Protein AF-A0A1Q7FYF7-F1 (afdb_monomer_lite)

Radius of gyration: 11.81 Å; chains: 1; bounding box: 26×21×32 Å

Structure (mmCIF, N/CA/C/O backbone):
data_AF-A0A1Q7FYF7-F1
#
_entry.id   AF-A0A1Q7FYF7-F1
#
loop_
_atom_site.group_PDB
_atom_site.id
_atom_site.type_symbol
_atom_site.label_atom_id
_atom_site.label_alt_id
_atom_site.label_comp_id
_atom_site.label_asym_id
_atom_site.label_entity_id
_atom_site.label_seq_id
_atom_site.pdbx_PDB_ins_code
_atom_site.Cartn_x
_atom_site.Cartn_y
_atom_site.Cartn_z
_atom_site.occupancy
_atom_site.B_iso_or_equiv
_atom_site.auth_seq_id
_atom_site.auth_comp_id
_atom_site.auth_asym_id
_atom_site.auth_atom_id
_atom_site.pdbx_PDB_model_num
ATOM 1 N N . MET A 1 1 ? -8.947 2.684 -0.691 1.00 92.81 1 MET A N 1
ATOM 2 C CA . MET A 1 1 ? -7.628 2.014 -0.610 1.00 92.81 1 MET A CA 1
ATOM 3 C C . MET A 1 1 ? -7.531 0.769 -1.495 1.00 92.81 1 MET A C 1
ATOM 5 O O . MET A 1 1 ? -6.658 0.754 -2.348 1.00 92.81 1 MET A O 1
ATOM 9 N N . ILE A 1 2 ? -8.435 -0.222 -1.408 1.00 95.62 2 ILE A N 1
ATOM 10 C CA . ILE A 1 2 ? -8.399 -1.433 -2.273 1.00 95.62 2 ILE A CA 1
ATOM 11 C C . ILE A 1 2 ? -8.279 -1.123 -3.774 1.00 95.62 2 ILE A C 1
ATOM 13 O O . ILE A 1 2 ? -7.469 -1.729 -4.469 1.00 95.62 2 ILE A O 1
ATOM 17 N N . GLN A 1 3 ? -9.029 -0.132 -4.263 1.00 96.00 3 GLN A N 1
ATOM 18 C CA . GLN A 1 3 ? -8.963 0.285 -5.667 1.00 96.00 3 GLN A CA 1
ATOM 19 C C . GLN A 1 3 ? -7.558 0.743 -6.095 1.00 96.00 3 GLN A C 1
ATOM 21 O O . GLN A 1 3 ? -7.179 0.509 -7.238 1.00 96.00 3 GLN A O 1
ATOM 26 N N . LEU A 1 4 ? -6.766 1.343 -5.197 1.00 96.62 4 LEU A N 1
ATOM 27 C CA . LEU A 1 4 ? -5.378 1.733 -5.480 1.00 96.62 4 LEU A CA 1
ATOM 28 C C . LEU A 1 4 ? -4.498 0.497 -5.699 1.00 96.62 4 LEU A C 1
ATOM 30 O O . LEU A 1 4 ? -3.712 0.462 -6.643 1.00 96.62 4 LEU A O 1
ATOM 34 N N . LEU A 1 5 ? -4.685 -0.547 -4.884 1.00 96.75 5 LEU A N 1
ATOM 35 C CA . LEU A 1 5 ? -3.976 -1.820 -5.040 1.00 96.75 5 LEU A CA 1
ATOM 36 C C . LEU A 1 5 ? -4.319 -2.484 -6.380 1.00 96.75 5 LEU A C 1
ATOM 38 O O . LEU A 1 5 ? -3.439 -3.020 -7.050 1.00 96.75 5 LEU A O 1
ATOM 42 N N . ASP A 1 6 ? -5.588 -2.425 -6.795 1.00 97.12 6 ASP A N 1
ATOM 43 C CA . ASP A 1 6 ? -6.023 -2.956 -8.091 1.00 97.12 6 ASP A CA 1
ATOM 44 C C . ASP A 1 6 ? -5.442 -2.169 -9.272 1.00 97.12 6 ASP A C 1
ATOM 46 O O . ASP A 1 6 ? -5.018 -2.779 -10.254 1.00 97.12 6 ASP A O 1
ATOM 50 N N . LEU A 1 7 ? -5.408 -0.836 -9.180 1.00 97.44 7 LEU A N 1
ATOM 51 C CA . LEU A 1 7 ? -4.792 0.029 -10.190 1.00 97.44 7 LEU A CA 1
ATOM 52 C C . LEU A 1 7 ? -3.299 -0.285 -10.337 1.00 97.44 7 LEU A C 1
ATOM 54 O O . LEU A 1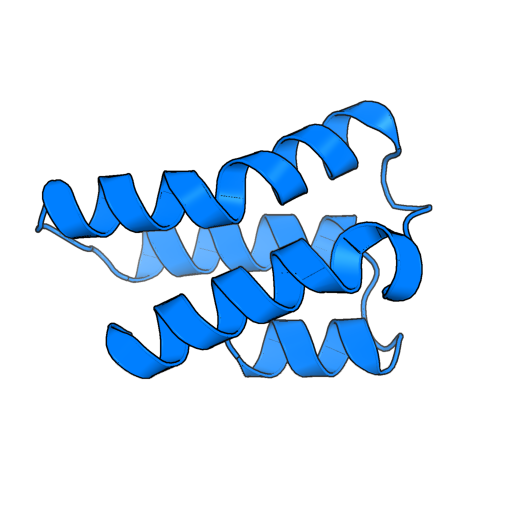 7 ? -2.824 -0.481 -11.453 1.00 97.44 7 LEU A O 1
ATOM 58 N N . TYR A 1 8 ? -2.572 -0.408 -9.224 1.00 97.00 8 TYR A N 1
ATOM 59 C CA . TYR A 1 8 ? -1.151 -0.751 -9.258 1.00 97.00 8 TYR A CA 1
ATOM 60 C C . TYR A 1 8 ? -0.912 -2.145 -9.847 1.00 97.00 8 TYR A C 1
ATOM 62 O O . TYR A 1 8 ? -0.071 -2.309 -10.727 1.00 97.00 8 TYR A O 1
ATOM 70 N N . ARG A 1 9 ? -1.710 -3.145 -9.445 1.00 96.06 9 ARG A N 1
ATOM 71 C CA . ARG A 1 9 ? -1.616 -4.513 -9.982 1.00 96.06 9 ARG A CA 1
ATOM 72 C C . ARG A 1 9 ? -1.815 -4.568 -11.500 1.00 96.06 9 ARG A C 1
ATOM 74 O O . ARG A 1 9 ? -1.200 -5.394 -12.166 1.00 96.06 9 ARG A O 1
ATOM 81 N N . ARG A 1 10 ? -2.679 -3.711 -12.052 1.00 96.69 10 ARG A N 1
ATOM 82 C CA . ARG A 1 10 ? -2.902 -3.600 -13.505 1.00 96.69 10 ARG A CA 1
ATOM 83 C C . ARG A 1 10 ? -1.843 -2.762 -14.229 1.00 96.69 10 ARG A C 1
ATOM 85 O O . ARG A 1 10 ? -1.823 -2.770 -15.454 1.00 96.69 10 ARG A O 1
ATOM 92 N N . GLY A 1 11 ? -0.970 -2.072 -13.495 1.00 95.12 11 GLY A N 1
ATOM 93 C CA . GLY A 1 11 ? -0.003 -1.127 -14.053 1.00 95.12 11 GLY A CA 1
ATOM 94 C C . GLY A 1 11 ? -0.610 0.228 -14.432 1.00 95.12 11 GLY A C 1
ATOM 95 O O . GLY A 1 11 ? 0.015 0.979 -15.174 1.00 95.12 11 GLY A O 1
ATOM 96 N N . ASP A 1 12 ? -1.810 0.550 -13.935 1.00 97.56 12 ASP A N 1
ATOM 97 C CA . ASP A 1 12 ? -2.505 1.817 -14.213 1.00 97.56 12 ASP A CA 1
ATOM 98 C C . ASP A 1 12 ? -1.890 2.999 -13.436 1.00 97.56 12 ASP A C 1
ATOM 100 O O . ASP A 1 12 ? -2.050 4.160 -13.818 1.00 97.56 12 ASP A O 1
ATOM 104 N N . ILE A 1 13 ? -1.204 2.712 -12.326 1.00 97.38 13 ILE A N 1
ATOM 105 C CA . ILE A 1 13 ? -0.444 3.679 -11.528 1.00 97.38 13 ILE A CA 1
ATOM 106 C C . ILE A 1 13 ? 0.933 3.110 -11.198 1.00 97.38 13 ILE A C 1
ATOM 108 O O . ILE A 1 13 ? 1.094 1.896 -11.075 1.00 97.38 13 ILE A O 1
ATOM 112 N N . ASP A 1 14 ? 1.920 3.989 -11.034 1.00 96.56 14 ASP A N 1
ATOM 113 C CA . ASP A 1 14 ? 3.243 3.591 -10.563 1.00 96.56 14 ASP A CA 1
ATOM 114 C C . ASP A 1 14 ? 3.281 3.381 -9.041 1.00 96.56 14 ASP A C 1
ATOM 116 O O . ASP A 1 14 ? 2.360 3.744 -8.300 1.00 96.56 14 ASP A O 1
ATOM 120 N N . PHE A 1 15 ? 4.373 2.776 -8.575 1.00 97.06 15 PHE A N 1
ATOM 121 C CA . PHE A 1 15 ? 4.542 2.424 -7.171 1.00 97.06 15 PHE A CA 1
ATOM 122 C C . PHE A 1 15 ? 4.620 3.640 -6.238 1.00 97.06 15 PHE A C 1
ATOM 124 O O . PHE A 1 15 ? 4.079 3.608 -5.134 1.00 97.06 15 PHE A O 1
ATOM 131 N N . SER A 1 16 ? 5.242 4.739 -6.675 1.00 95.81 16 SER A N 1
ATOM 132 C CA . SER A 1 16 ? 5.334 5.949 -5.850 1.00 95.81 16 SER A CA 1
ATOM 133 C C . SER A 1 16 ? 3.967 6.583 -5.644 1.00 95.81 16 SER A C 1
ATOM 135 O O . SER A 1 16 ? 3.654 7.006 -4.529 1.00 95.81 16 SER A O 1
ATOM 137 N N . ARG A 1 17 ? 3.151 6.622 -6.703 1.00 96.69 17 ARG A N 1
ATOM 138 C CA . ARG A 1 17 ? 1.768 7.083 -6.625 1.00 96.69 17 ARG A CA 1
ATOM 139 C C . ARG A 1 17 ? 0.948 6.202 -5.694 1.00 96.69 17 ARG A C 1
ATOM 141 O O . ARG A 1 17 ? 0.249 6.737 -4.845 1.00 96.69 17 ARG A O 1
ATOM 148 N N . LEU A 1 18 ? 1.070 4.878 -5.805 1.00 97.25 18 LEU A N 1
ATOM 149 C CA . LEU A 1 18 ? 0.381 3.959 -4.901 1.00 97.25 18 LEU A CA 1
ATOM 150 C C . LEU A 1 18 ? 0.682 4.277 -3.427 1.00 97.25 18 LEU A C 1
ATOM 152 O O . LEU A 1 18 ? -0.244 4.437 -2.637 1.00 97.25 18 LEU A O 1
ATOM 156 N N . VAL A 1 19 ? 1.962 4.344 -3.054 1.00 96.75 19 VAL A N 1
ATOM 157 C CA . VAL A 1 19 ? 2.361 4.541 -1.651 1.00 96.75 19 VAL A CA 1
ATOM 158 C C . VAL A 1 19 ? 1.891 5.898 -1.127 1.00 96.75 19 VAL A C 1
ATOM 160 O O . VAL A 1 19 ? 1.363 5.953 -0.020 1.00 96.75 19 VAL A O 1
ATOM 163 N N . GLY A 1 20 ? 2.031 6.965 -1.922 1.00 95.25 20 GLY A N 1
ATOM 164 C CA . GLY A 1 20 ? 1.569 8.301 -1.534 1.00 95.25 20 GLY A CA 1
ATOM 165 C C . GLY A 1 20 ? 0.046 8.396 -1.393 1.00 95.25 20 GLY A C 1
ATOM 166 O O . GLY A 1 20 ? -0.447 8.964 -0.422 1.00 95.25 20 GLY A O 1
ATOM 167 N N . ASP A 1 21 ? -0.709 7.789 -2.312 1.00 96.19 21 ASP A N 1
ATOM 168 C CA . ASP A 1 21 ? -2.176 7.788 -2.254 1.00 96.19 21 ASP A CA 1
ATOM 169 C C . ASP A 1 21 ? -2.696 6.937 -1.072 1.00 96.19 21 ASP A C 1
ATOM 171 O O . ASP A 1 21 ? -3.750 7.236 -0.509 1.00 96.19 21 ASP A O 1
ATOM 175 N N . LEU A 1 22 ? -1.970 5.885 -0.667 1.00 94.88 22 LEU A N 1
ATOM 176 C CA . LEU A 1 22 ? -2.287 5.092 0.529 1.00 94.88 22 LEU A CA 1
ATOM 177 C C . LEU A 1 22 ? -2.025 5.859 1.830 1.00 94.88 22 LEU A C 1
ATOM 179 O O . LEU A 1 22 ? -2.838 5.772 2.746 1.00 94.88 22 LEU A O 1
ATOM 183 N N . GLU A 1 23 ? -0.923 6.603 1.905 1.00 92.00 23 GLU A N 1
ATOM 184 C CA . GLU A 1 23 ? -0.594 7.465 3.048 1.00 92.00 23 GLU A CA 1
ATOM 185 C C . GLU A 1 23 ? -1.664 8.547 3.238 1.00 92.00 23 GLU A C 1
ATOM 187 O O . GLU A 1 23 ? -2.280 8.635 4.297 1.00 92.00 23 GLU A O 1
ATOM 192 N N . GLY A 1 24 ? -2.002 9.270 2.165 1.00 91.88 24 GLY A N 1
ATOM 193 C CA . GLY A 1 24 ? -3.063 10.276 2.214 1.00 91.88 24 GLY A CA 1
ATOM 194 C C . GLY A 1 24 ? -4.439 9.691 2.553 1.00 91.88 24 GLY A C 1
ATOM 195 O O . GLY A 1 24 ? -5.253 10.355 3.194 1.00 91.88 24 GLY A O 1
ATOM 196 N N . ALA A 1 25 ? -4.716 8.443 2.159 1.00 91.12 25 ALA A N 1
ATOM 197 C CA . ALA A 1 25 ? -5.956 7.765 2.529 1.00 91.12 25 ALA A CA 1
ATOM 198 C C . ALA A 1 25 ? -6.016 7.402 4.021 1.00 91.12 25 ALA A C 1
ATOM 200 O O . ALA A 1 25 ? -7.105 7.445 4.591 1.00 91.12 25 ALA A O 1
ATOM 201 N N . LEU A 1 26 ? -4.883 7.059 4.644 1.00 88.12 26 LEU A N 1
ATOM 202 C CA . LEU A 1 26 ? -4.806 6.849 6.089 1.00 88.12 26 LEU A CA 1
ATOM 203 C C . LEU A 1 26 ? -5.056 8.160 6.838 1.00 88.12 26 LEU A C 1
ATOM 205 O O . LEU A 1 26 ? -5.891 8.192 7.740 1.00 88.12 26 LEU A O 1
ATOM 209 N N . ASP A 1 27 ? -4.379 9.234 6.431 1.00 86.88 27 ASP A N 1
ATOM 210 C CA . ASP A 1 27 ? -4.528 10.555 7.048 1.00 86.88 27 ASP A CA 1
ATOM 211 C C . ASP A 1 27 ? -5.982 11.045 6.974 1.00 86.88 27 ASP A C 1
ATOM 213 O O . ASP A 1 27 ? -6.528 11.567 7.946 1.00 86.88 27 ASP A O 1
ATOM 217 N N . ALA A 1 28 ? -6.642 10.819 5.834 1.00 88.00 28 ALA A N 1
ATOM 218 C CA . ALA A 1 28 ? -8.040 11.182 5.627 1.00 88.00 28 ALA A CA 1
ATOM 219 C C . ALA A 1 28 ? -9.039 10.287 6.381 1.00 88.00 28 ALA A C 1
ATOM 221 O O . ALA A 1 28 ? -10.192 10.681 6.549 1.00 88.00 28 ALA A O 1
ATOM 222 N N . ALA A 1 29 ? -8.637 9.087 6.810 1.00 83.69 29 ALA A N 1
ATOM 223 C CA . ALA A 1 29 ? -9.516 8.167 7.529 1.00 83.69 29 ALA A CA 1
ATOM 224 C C . ALA A 1 29 ? -9.733 8.565 9.002 1.00 83.69 29 ALA A C 1
ATOM 226 O O . ALA A 1 29 ? -10.542 7.928 9.673 1.00 83.69 29 ALA A O 1
ATOM 227 N N . GLU A 1 30 ? -9.030 9.595 9.500 1.00 81.75 30 GLU A N 1
ATOM 228 C CA . GLU A 1 30 ? -9.151 10.136 10.866 1.00 81.75 30 GLU A CA 1
ATOM 229 C C . GLU A 1 30 ? -9.171 9.043 11.958 1.00 81.75 30 GLU A C 1
ATOM 231 O O . GLU A 1 30 ? -9.878 9.146 12.964 1.00 81.75 30 GLU A O 1
ATOM 236 N N . LEU A 1 31 ? -8.406 7.961 11.759 1.00 80.94 31 LEU A N 1
ATOM 237 C CA . LEU A 1 31 ? -8.425 6.805 12.653 1.00 80.94 31 LEU A CA 1
ATOM 238 C C . LEU A 1 31 ? -7.907 7.196 14.044 1.00 80.94 31 LEU A C 1
ATOM 240 O O . LEU A 1 31 ? -6.739 7.542 14.214 1.00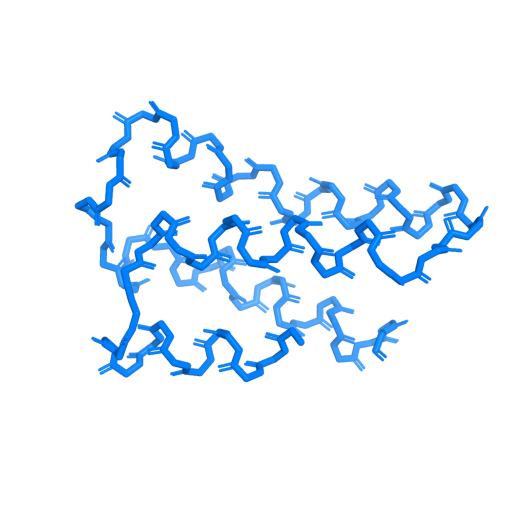 80.94 31 LEU A O 1
ATOM 244 N N . GLN A 1 32 ? -8.779 7.106 15.052 1.00 76.31 32 GLN A N 1
ATOM 245 C CA . GLN A 1 32 ? -8.447 7.441 16.445 1.00 76.31 32 GLN A CA 1
ATOM 246 C C . GLN A 1 32 ? -7.902 6.247 17.242 1.00 76.31 32 GLN A C 1
ATOM 248 O O . GLN A 1 32 ? -7.311 6.431 18.307 1.00 76.31 32 GLN A O 1
ATOM 253 N N . GLU A 1 33 ? -8.088 5.019 16.749 1.00 83.38 33 GLU A N 1
ATOM 254 C CA . GLU A 1 33 ? -7.619 3.811 17.428 1.00 83.38 33 GLU A CA 1
ATOM 255 C C . GLU A 1 33 ? -6.118 3.592 17.207 1.00 83.38 33 GLU A C 1
ATOM 257 O O . GLU A 1 33 ? -5.675 3.169 16.137 1.00 83.38 33 GLU A O 1
ATOM 262 N N . SER A 1 34 ? -5.323 3.842 18.251 1.00 84.62 34 SER A N 1
ATOM 263 C CA . SER A 1 34 ? -3.859 3.749 18.195 1.00 84.62 34 SER A CA 1
ATOM 264 C C . SER A 1 34 ? -3.349 2.364 17.796 1.00 84.62 34 SER A C 1
ATOM 266 O O . SER A 1 34 ? -2.320 2.256 17.129 1.00 84.62 34 SER A O 1
ATOM 268 N N . ASP A 1 35 ? -4.064 1.303 18.177 1.00 90.69 35 ASP A N 1
ATOM 269 C CA . ASP A 1 35 ? -3.690 -0.067 17.823 1.00 90.69 35 ASP A CA 1
ATOM 270 C C . ASP A 1 35 ? -3.944 -0.368 16.345 1.00 90.69 35 ASP A C 1
ATOM 272 O O . ASP A 1 35 ? -3.135 -1.056 15.720 1.00 90.69 35 ASP A O 1
ATOM 276 N N . LEU A 1 36 ? -5.011 0.185 15.763 1.00 91.00 36 LEU A N 1
ATOM 277 C CA . LEU A 1 36 ? -5.315 0.024 14.344 1.00 91.00 36 LEU A CA 1
ATOM 278 C C . LEU A 1 36 ? -4.300 0.777 13.477 1.00 91.00 36 LEU A C 1
ATOM 280 O O . LEU A 1 36 ? -3.761 0.220 12.521 1.00 91.00 36 LEU A O 1
ATOM 284 N N . VAL A 1 37 ? -3.961 2.008 13.868 1.00 90.69 37 VAL A N 1
ATOM 285 C CA . VAL A 1 37 ? -2.907 2.805 13.221 1.00 90.69 37 VAL A CA 1
ATOM 286 C C . VAL A 1 37 ? -1.561 2.082 13.295 1.00 90.69 37 VAL A C 1
ATOM 288 O O . VAL A 1 37 ? -0.840 1.981 12.303 1.00 90.69 37 VAL A O 1
ATOM 291 N N . ARG A 1 38 ? -1.223 1.501 14.453 1.00 92.00 38 ARG A N 1
ATOM 292 C CA . ARG A 1 38 ? 0.006 0.716 14.607 1.00 92.00 38 ARG A CA 1
ATOM 293 C C . ARG A 1 38 ? 0.040 -0.496 13.673 1.00 92.00 38 ARG A C 1
ATOM 295 O O . ARG A 1 38 ? 1.089 -0.762 13.089 1.00 92.00 38 ARG A O 1
ATOM 302 N N . GLN A 1 39 ? -1.065 -1.229 13.544 1.00 93.38 39 GLN A N 1
ATOM 303 C CA . GLN A 1 39 ? -1.151 -2.392 12.654 1.00 93.38 39 GLN A CA 1
ATOM 304 C C . GLN A 1 39 ? -1.057 -1.990 11.180 1.00 93.38 39 GLN A C 1
ATOM 306 O O . GLN A 1 39 ? -0.331 -2.635 10.427 1.00 93.38 39 GLN A O 1
ATOM 311 N N . TRP A 1 40 ? -1.678 -0.873 10.788 1.00 93.50 40 TRP A N 1
ATOM 312 C CA . TRP A 1 40 ? -1.500 -0.307 9.451 1.00 93.50 40 TRP A CA 1
ATOM 313 C C . TRP A 1 40 ? -0.019 -0.074 9.136 1.00 93.50 40 TRP A C 1
ATOM 315 O O . TRP A 1 40 ? 0.491 -0.556 8.122 1.00 93.50 40 TRP A O 1
ATOM 325 N N . TYR A 1 41 ? 0.711 0.601 10.030 1.00 92.56 41 TYR A N 1
ATOM 326 C CA . TYR A 1 41 ? 2.131 0.865 9.804 1.00 92.56 41 TYR A CA 1
ATOM 327 C C . TYR A 1 41 ? 2.966 -0.420 9.705 1.00 92.56 41 TYR A C 1
ATOM 329 O O . TYR A 1 41 ? 3.968 -0.419 8.995 1.00 92.56 41 TYR A O 1
ATOM 337 N N . GLN A 1 42 ? 2.567 -1.538 10.323 1.00 95.38 42 GLN A N 1
ATOM 338 C CA . GLN A 1 42 ? 3.287 -2.813 10.168 1.00 95.38 42 GLN A CA 1
ATOM 339 C C . GLN A 1 42 ? 3.238 -3.354 8.735 1.00 95.38 42 GLN A C 1
ATOM 341 O O . GLN A 1 42 ? 4.240 -3.886 8.257 1.00 95.38 42 GLN A O 1
ATOM 346 N N . VAL A 1 43 ? 2.100 -3.210 8.052 1.00 95.44 43 VAL A N 1
ATOM 347 C CA . VAL A 1 43 ? 1.921 -3.699 6.674 1.00 95.44 43 VAL A CA 1
ATOM 348 C C . VAL A 1 43 ? 2.296 -2.658 5.618 1.00 95.44 43 VAL A C 1
ATOM 350 O O . VAL A 1 43 ? 2.706 -3.026 4.520 1.00 95.44 43 VAL A O 1
ATOM 353 N N . TRP A 1 44 ? 2.227 -1.366 5.944 1.00 95.25 44 TRP A N 1
ATOM 354 C CA . TRP A 1 44 ? 2.554 -0.279 5.019 1.00 95.25 44 TRP A CA 1
ATOM 355 C C . TRP A 1 44 ? 4.048 0.090 4.994 1.00 95.25 44 TRP A C 1
ATOM 357 O O . TRP A 1 44 ? 4.597 0.299 3.913 1.00 95.25 44 TRP A O 1
ATOM 367 N N . THR A 1 45 ? 4.743 0.107 6.143 1.00 95.31 45 THR A N 1
ATOM 368 C CA . THR A 1 45 ? 6.165 0.527 6.234 1.00 95.31 45 THR A CA 1
ATOM 369 C C . THR A 1 45 ? 7.091 -0.193 5.238 1.00 95.31 45 THR A C 1
ATOM 371 O O . THR A 1 45 ? 7.953 0.459 4.647 1.00 95.31 45 THR A O 1
ATOM 374 N N . PRO A 1 46 ? 6.951 -1.509 4.969 1.00 96.69 46 PRO A N 1
ATOM 375 C CA . PRO A 1 46 ? 7.774 -2.171 3.954 1.00 96.69 46 PRO A CA 1
ATOM 376 C C . PRO A 1 46 ? 7.638 -1.562 2.548 1.00 96.69 46 PRO A C 1
ATOM 378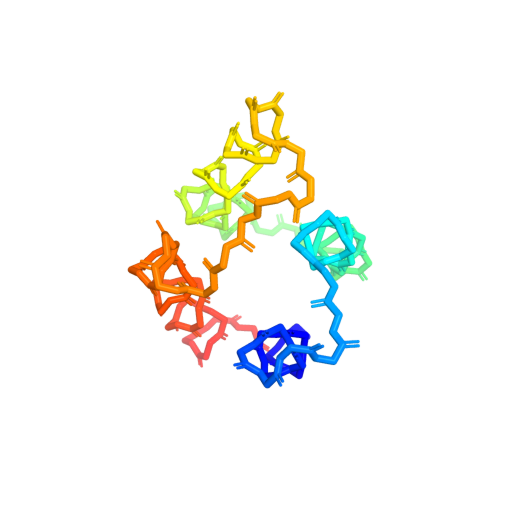 O O . PRO A 1 46 ? 8.627 -1.474 1.813 1.00 96.69 46 PRO A O 1
ATOM 381 N N . LEU A 1 47 ? 6.438 -1.107 2.175 1.00 96.56 47 LEU A N 1
ATOM 382 C CA . LEU A 1 47 ? 6.185 -0.455 0.888 1.00 96.56 47 LEU A CA 1
ATOM 383 C C . LEU A 1 47 ? 6.849 0.926 0.838 1.00 96.56 47 LEU A C 1
ATOM 385 O O . LEU A 1 47 ? 7.484 1.273 -0.159 1.00 96.56 47 LEU A O 1
ATOM 389 N N . GLU A 1 48 ? 6.766 1.683 1.931 1.00 96.38 48 GLU A N 1
ATOM 390 C CA . GLU A 1 48 ? 7.415 2.989 2.067 1.00 96.38 48 GLU A CA 1
ATOM 391 C C . GLU A 1 48 ? 8.947 2.887 1.976 1.00 96.38 48 GLU A C 1
ATOM 393 O O . GLU A 1 48 ? 9.588 3.634 1.227 1.00 96.38 48 GLU A O 1
ATOM 398 N N . ILE A 1 49 ? 9.544 1.915 2.673 1.00 96.06 49 ILE A N 1
ATOM 399 C CA . ILE A 1 49 ? 10.982 1.633 2.588 1.00 96.06 49 ILE A CA 1
ATOM 400 C C . ILE A 1 49 ? 11.357 1.276 1.150 1.00 96.06 49 ILE A C 1
ATOM 402 O O . ILE A 1 49 ? 12.326 1.811 0.608 1.00 96.06 49 ILE A O 1
ATOM 406 N N . THR A 1 50 ? 10.575 0.408 0.50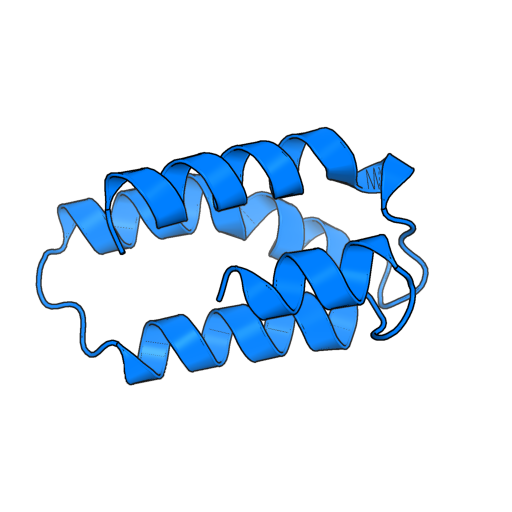4 1.00 96.81 50 THR A N 1
ATOM 407 C CA . THR A 1 50 ? 10.828 0.004 -0.884 1.00 96.81 50 THR A CA 1
ATOM 408 C C . THR A 1 50 ? 10.802 1.209 -1.819 1.00 96.81 50 THR A C 1
ATOM 410 O O . THR A 1 50 ? 11.701 1.356 -2.647 1.00 96.81 50 THR A O 1
ATOM 413 N N . ARG A 1 51 ? 9.837 2.120 -1.646 1.00 95.69 51 ARG A N 1
ATOM 414 C CA . ARG A 1 51 ? 9.741 3.357 -2.431 1.00 95.69 51 ARG A CA 1
ATOM 415 C C . ARG A 1 51 ? 10.949 4.252 -2.185 1.00 95.69 51 ARG A C 1
ATOM 417 O O . ARG A 1 51 ? 11.497 4.801 -3.133 1.00 95.69 51 ARG A O 1
ATOM 424 N N . SER A 1 52 ? 11.392 4.375 -0.937 1.00 94.94 52 SER A N 1
ATOM 425 C CA . SER A 1 52 ? 12.551 5.199 -0.573 1.00 94.94 52 SER A CA 1
ATOM 426 C C . SER A 1 52 ? 13.859 4.683 -1.181 1.00 94.94 52 SER A C 1
ATOM 428 O O . SER A 1 52 ? 14.739 5.473 -1.510 1.00 94.94 52 SER A O 1
ATOM 430 N N . VAL A 1 53 ? 13.987 3.364 -1.358 1.00 95.19 53 VAL A N 1
ATOM 431 C CA . VAL A 1 53 ? 15.194 2.729 -1.912 1.00 95.19 53 VAL A CA 1
ATOM 432 C C . VAL A 1 53 ? 15.162 2.643 -3.440 1.00 95.19 53 VAL A C 1
ATOM 434 O O . VAL A 1 53 ? 16.182 2.874 -4.087 1.00 95.19 53 VAL A O 1
ATOM 437 N N . ARG A 1 54 ? 14.015 2.279 -4.025 1.00 94.25 54 ARG A N 1
ATOM 438 C CA . ARG A 1 54 ? 13.881 1.950 -5.457 1.00 94.25 54 ARG A CA 1
ATOM 439 C C . ARG A 1 54 ? 13.119 2.999 -6.272 1.00 94.25 54 ARG A C 1
ATOM 441 O O . ARG A 1 54 ? 13.088 2.915 -7.498 1.00 94.25 54 ARG A O 1
ATOM 448 N N . GLY A 1 55 ? 12.508 3.988 -5.626 1.00 91.19 55 GLY A N 1
ATOM 449 C CA . GLY A 1 55 ? 11.645 4.963 -6.288 1.00 91.19 55 GLY A CA 1
ATOM 450 C C . GLY A 1 55 ? 10.425 4.300 -6.932 1.00 91.19 55 GLY A C 1
ATOM 451 O O . GLY A 1 55 ? 9.819 3.395 -6.361 1.00 91.19 55 GLY A O 1
ATOM 452 N N . SER A 1 56 ? 10.070 4.750 -8.139 1.00 90.31 56 SER A N 1
ATOM 453 C CA . SER A 1 56 ? 8.917 4.232 -8.891 1.00 90.31 56 SER A CA 1
ATOM 454 C C . SER A 1 56 ? 9.200 2.964 -9.709 1.00 90.31 56 SER A C 1
ATOM 456 O O . SER A 1 56 ? 8.257 2.402 -10.259 1.00 90.31 56 SER A O 1
ATOM 458 N N . ASP A 1 57 ? 10.455 2.503 -9.813 1.00 90.81 57 ASP A N 1
ATOM 459 C CA . ASP A 1 57 ? 10.834 1.319 -10.613 1.00 90.81 57 ASP A CA 1
ATOM 460 C C . ASP A 1 57 ? 10.659 0.009 -9.821 1.00 90.81 57 ASP A C 1
ATOM 462 O O . ASP A 1 57 ? 11.590 -0.760 -9.551 1.00 90.81 57 ASP A O 1
ATOM 466 N N . VAL A 1 58 ? 9.425 -0.202 -9.368 1.00 95.06 58 VAL A N 1
ATOM 467 C CA . VAL A 1 58 ? 8.999 -1.360 -8.581 1.00 95.06 58 VAL A CA 1
ATOM 468 C C . VAL A 1 58 ? 7.775 -1.946 -9.260 1.00 95.06 58 VAL A C 1
ATOM 470 O O . VAL A 1 58 ? 6.759 -1.264 -9.433 1.00 95.06 58 VAL A O 1
ATOM 473 N N . ARG A 1 59 ? 7.867 -3.210 -9.667 1.00 93.25 59 ARG A N 1
ATOM 474 C CA . ARG A 1 59 ? 6.767 -3.944 -10.299 1.00 93.25 59 ARG A CA 1
ATOM 475 C C . ARG A 1 59 ? 5.958 -4.666 -9.238 1.00 93.25 59 ARG A C 1
ATOM 477 O O . ARG A 1 59 ? 6.477 -4.977 -8.174 1.00 93.25 59 ARG A O 1
ATOM 484 N N . TYR A 1 60 ? 4.712 -5.003 -9.561 1.00 92.94 60 TYR A N 1
ATOM 485 C CA . TYR A 1 60 ? 3.844 -5.725 -8.632 1.00 92.94 60 TYR A CA 1
ATOM 486 C C . TYR A 1 60 ? 4.517 -6.982 -8.058 1.00 92.94 60 TYR A C 1
ATOM 488 O O . TYR A 1 60 ? 4.505 -7.168 -6.848 1.00 92.94 60 TYR A O 1
ATOM 496 N N . ASP A 1 61 ? 5.190 -7.776 -8.894 1.00 95.56 61 ASP A N 1
ATOM 497 C CA . ASP A 1 61 ? 5.870 -9.005 -8.461 1.00 95.56 61 ASP A CA 1
ATOM 498 C C . ASP A 1 61 ? 6.999 -8.766 -7.440 1.00 95.56 61 ASP A C 1
ATOM 500 O O . ASP A 1 61 ? 7.306 -9.661 -6.657 1.00 95.56 61 ASP A O 1
ATOM 504 N N . ASP A 1 62 ? 7.598 -7.568 -7.408 1.00 94.75 62 ASP A N 1
ATOM 505 C CA . ASP A 1 62 ? 8.633 -7.207 -6.429 1.00 94.75 62 ASP A CA 1
ATOM 506 C C . ASP A 1 62 ? 8.071 -7.051 -5.006 1.00 94.75 62 ASP A C 1
ATOM 508 O O . ASP A 1 62 ? 8.809 -7.200 -4.035 1.00 94.75 62 ASP A O 1
ATOM 512 N N . VAL A 1 63 ? 6.785 -6.706 -4.891 1.00 96.50 63 VAL A N 1
ATOM 513 C CA . VAL A 1 63 ? 6.116 -6.313 -3.637 1.00 96.50 63 VAL A CA 1
ATOM 514 C C . VAL A 1 63 ? 4.789 -7.044 -3.426 1.00 96.50 63 VAL A C 1
ATOM 516 O O . VAL A 1 63 ? 3.966 -6.631 -2.610 1.00 96.50 63 VAL A O 1
ATOM 519 N N . ALA A 1 64 ? 4.536 -8.120 -4.177 1.00 96.62 64 ALA A N 1
ATOM 520 C CA . ALA A 1 64 ? 3.239 -8.794 -4.201 1.00 96.62 64 ALA A CA 1
ATOM 521 C C . ALA A 1 64 ? 2.812 -9.251 -2.800 1.00 96.62 64 ALA A C 1
ATOM 523 O O . ALA A 1 64 ? 1.662 -9.075 -2.410 1.00 96.62 64 ALA A O 1
ATOM 524 N N . ARG A 1 65 ? 3.766 -9.749 -2.005 1.00 96.69 65 ARG A N 1
ATOM 525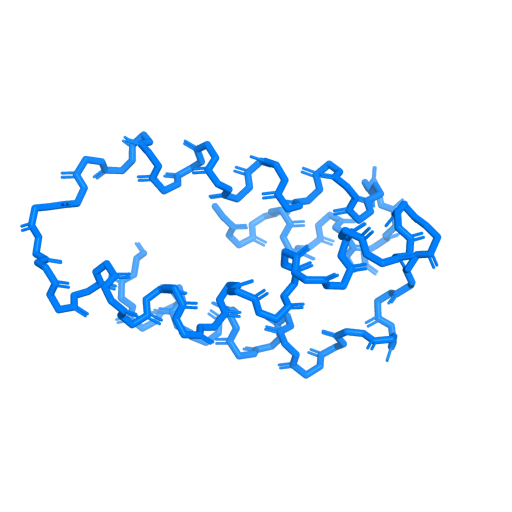 C CA . ARG A 1 65 ? 3.528 -10.193 -0.628 1.00 96.69 65 ARG A CA 1
ATOM 526 C C . ARG A 1 65 ? 3.067 -9.048 0.274 1.00 96.69 65 ARG A C 1
ATOM 528 O O . ARG A 1 65 ? 2.137 -9.221 1.055 1.00 96.69 65 ARG A O 1
ATOM 535 N N . GLU A 1 66 ? 3.719 -7.896 0.187 1.00 96.94 66 GLU A N 1
ATOM 536 C CA . GLU A 1 66 ? 3.398 -6.705 0.971 1.00 96.94 66 GLU A CA 1
ATOM 537 C C . GLU A 1 66 ? 2.046 -6.116 0.540 1.00 96.94 66 GLU A C 1
ATOM 539 O O . GLU A 1 66 ? 1.240 -5.731 1.386 1.00 96.94 66 GLU A O 1
ATOM 544 N N . ILE A 1 67 ? 1.755 -6.117 -0.766 1.00 96.56 67 ILE A N 1
ATOM 545 C CA . ILE A 1 67 ? 0.458 -5.688 -1.304 1.00 96.56 67 ILE A CA 1
ATOM 546 C C . ILE A 1 67 ? -0.674 -6.609 -0.845 1.00 96.56 67 ILE A C 1
ATOM 548 O O . ILE A 1 67 ? -1.740 -6.119 -0.471 1.00 96.56 67 ILE A O 1
ATOM 552 N N . ASP A 1 68 ? -0.460 -7.923 -0.846 1.00 96.69 68 ASP A N 1
ATOM 553 C CA . ASP A 1 68 ? -1.464 -8.891 -0.407 1.00 96.69 68 ASP A CA 1
ATOM 554 C C . ASP A 1 68 ? -1.703 -8.807 1.108 1.00 96.69 68 ASP A C 1
ATOM 556 O O . ASP A 1 68 ? -2.851 -8.857 1.551 1.00 96.69 68 ASP A O 1
ATOM 560 N N . ALA A 1 69 ? -0.649 -8.588 1.903 1.00 96.94 69 ALA A N 1
ATOM 561 C CA . ALA A 1 69 ? -0.774 -8.348 3.341 1.00 96.94 69 ALA A CA 1
ATOM 562 C C . ALA A 1 69 ? -1.570 -7.067 3.640 1.00 96.94 69 ALA A C 1
ATOM 564 O O . ALA A 1 69 ? -2.491 -7.086 4.457 1.00 96.94 69 ALA A O 1
ATOM 565 N N . LEU A 1 70 ? -1.264 -5.967 2.943 1.00 96.19 70 LEU A N 1
ATOM 566 C CA . LEU A 1 70 ? -1.998 -4.712 3.091 1.00 96.19 70 LEU A CA 1
ATOM 567 C C . LEU A 1 70 ? -3.455 -4.846 2.626 1.00 96.19 70 LEU A C 1
ATOM 569 O O . LEU A 1 70 ? -4.359 -4.313 3.268 1.00 96.19 70 LEU A O 1
ATOM 573 N N . ARG A 1 71 ? -3.705 -5.580 1.533 1.00 96.94 71 ARG A N 1
ATOM 574 C CA . ARG A 1 71 ? -5.064 -5.894 1.072 1.00 96.94 71 ARG A CA 1
ATOM 575 C C . ARG A 1 71 ? -5.852 -6.624 2.154 1.00 96.94 71 ARG A C 1
ATOM 577 O O . ARG A 1 71 ? -6.972 -6.208 2.432 1.00 96.94 71 ARG A O 1
ATOM 584 N N . GLY A 1 72 ? -5.278 -7.681 2.731 1.00 97.12 72 GLY A N 1
ATOM 585 C CA . GLY A 1 72 ? -5.913 -8.455 3.797 1.00 97.12 72 GLY A CA 1
ATOM 586 C C . GLY A 1 72 ? -6.264 -7.572 4.990 1.00 97.12 72 GLY A C 1
ATOM 587 O O . GLY A 1 72 ? -7.421 -7.528 5.393 1.00 97.12 72 GLY A O 1
ATOM 588 N N . PHE A 1 73 ? -5.304 -6.767 5.451 1.00 95.31 73 PHE A N 1
ATOM 589 C CA . PHE A 1 73 ? -5.525 -5.811 6.534 1.00 95.31 73 PHE A CA 1
ATOM 590 C C . PHE A 1 73 ? -6.689 -4.851 6.247 1.00 95.31 73 PHE A C 1
ATOM 592 O O . PHE A 1 73 ? -7.577 -4.694 7.081 1.00 95.31 73 PHE A O 1
ATOM 599 N N . ILE A 1 74 ? -6.712 -4.227 5.062 1.00 93.94 74 ILE A N 1
ATOM 600 C CA . ILE A 1 74 ? -7.798 -3.313 4.684 1.00 93.94 74 ILE A CA 1
ATOM 601 C C . ILE A 1 74 ? -9.135 -4.060 4.705 1.00 93.94 74 ILE A C 1
ATOM 603 O O . ILE A 1 74 ? -10.074 -3.594 5.321 1.00 93.94 74 ILE A O 1
ATOM 607 N N . GLN A 1 75 ? -9.230 -5.244 4.100 1.00 95.12 75 GLN A N 1
ATOM 608 C CA . GLN A 1 75 ? -10.493 -5.992 4.056 1.00 95.12 75 GLN A CA 1
ATOM 609 C C . GLN A 1 75 ? -11.012 -6.417 5.435 1.00 95.12 75 GLN A C 1
ATOM 611 O O . GLN A 1 75 ? -12.223 -6.546 5.612 1.00 95.12 75 GLN A O 1
ATOM 616 N N . GLU A 1 76 ? -10.114 -6.667 6.383 1.00 94.50 76 GLU A N 1
ATOM 617 C CA . GLU A 1 76 ? -10.468 -7.081 7.740 1.00 94.50 76 GLU A CA 1
ATOM 618 C C . GLU A 1 76 ? -10.859 -5.899 8.637 1.00 94.50 76 GLU A C 1
ATOM 620 O O . GLU A 1 76 ? -11.641 -6.087 9.572 1.00 94.50 76 GLU A O 1
ATOM 625 N N . HIS A 1 77 ? -10.354 -4.692 8.358 1.00 89.06 77 HIS A N 1
ATOM 626 C CA . HIS A 1 77 ? -10.418 -3.584 9.312 1.00 89.06 77 HIS A CA 1
ATOM 627 C C . HIS A 1 77 ? -10.903 -2.224 8.771 1.00 89.06 77 HIS A C 1
ATOM 629 O O . HIS A 1 77 ? -11.221 -1.366 9.596 1.00 89.06 77 HIS A O 1
ATOM 635 N N . LEU A 1 78 ? -10.955 -1.995 7.449 1.00 82.50 78 LEU A N 1
ATOM 636 C CA . LEU A 1 78 ? -11.218 -0.685 6.815 1.00 82.50 78 LEU A CA 1
ATOM 637 C C . LEU A 1 78 ? -12.166 -0.767 5.603 1.00 82.50 78 LEU A C 1
ATOM 639 O O . LEU A 1 78 ? -13.192 -0.054 5.625 1.00 82.50 78 LEU A O 1
#

Sequence (78 aa):
MIQLLDLYRRGDIDFSRLVGDLEGALDAAELQESDLVRQWYQVWTPLEITRSVRGSDVRYDDVAREIDALRGFIQEHL

Secondary structure (DSSP, 8-state):
-HHHHHHHHHTSS-HHHHHHHHHHHHHHTT---HHHHHHHHHHHHHHHHHHHHHTT---HHHHHHHHHHHHHHHHHH-

pLDDT: mean 93.55, std 4.47, range [76.31, 97.56]

Foldseek 3Di:
DVVLLVCQLVVVDFLQCSLVVVVVVVVVVPDPDPVLVVQLCVLNVVSVVCCVVPNRPAHCVNCVVSSVSNNVSVVV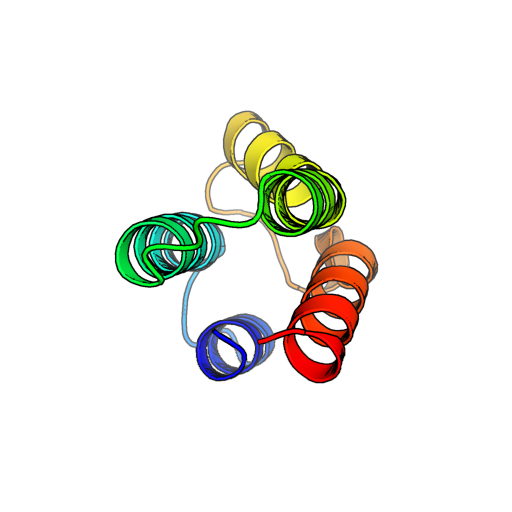PD